Protein AF-A0A946B0C3-F1 (afdb_monomer_lite)

Structure (mmCIF, N/CA/C/O backbone):
data_AF-A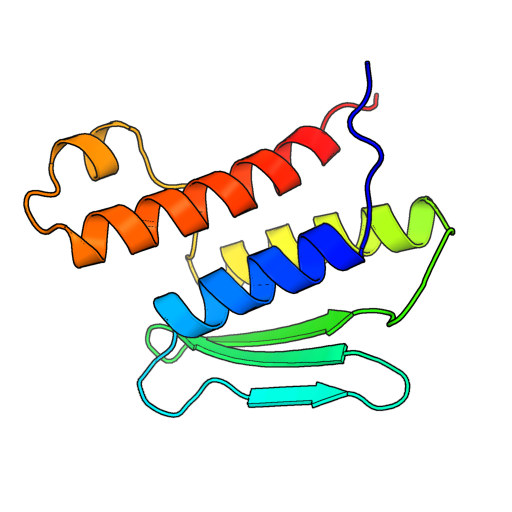0A946B0C3-F1
#
_entry.id   AF-A0A946B0C3-F1
#
loop_
_atom_site.group_PDB
_atom_site.id
_atom_site.type_symbol
_atom_site.label_atom_id
_atom_site.label_alt_id
_atom_site.label_comp_id
_atom_site.label_asym_id
_atom_site.label_entity_id
_atom_site.label_seq_id
_atom_site.pdbx_PDB_ins_code
_atom_site.Cartn_x
_atom_site.Cartn_y
_atom_site.Cartn_z
_atom_site.occupancy
_atom_site.B_iso_or_equiv
_atom_site.auth_seq_id
_atom_site.auth_comp_id
_atom_site.auth_asym_id
_atom_site.auth_atom_id
_atom_site.pdbx_PDB_model_num
ATOM 1 N N . MET A 1 1 ? 25.242 3.127 -1.671 1.00 33.78 1 MET A N 1
ATOM 2 C CA . MET A 1 1 ? 24.832 1.836 -2.262 1.00 33.78 1 MET A CA 1
ATOM 3 C C . MET A 1 1 ? 23.334 1.950 -2.440 1.00 33.78 1 MET A C 1
ATOM 5 O O . MET A 1 1 ? 22.644 1.979 -1.433 1.00 33.78 1 MET A O 1
ATOM 9 N N . GLY A 1 2 ? 22.867 2.225 -3.661 1.00 47.03 2 GLY A N 1
ATOM 10 C CA . GLY A 1 2 ? 21.442 2.463 -3.908 1.00 47.03 2 GLY A CA 1
ATOM 11 C C . GLY A 1 2 ? 20.655 1.201 -3.583 1.00 47.03 2 GLY A C 1
ATOM 12 O O . GLY A 1 2 ? 21.041 0.117 -4.024 1.00 47.03 2 GLY A O 1
ATOM 13 N N . ILE A 1 3 ? 19.613 1.328 -2.766 1.00 54.69 3 ILE A N 1
ATOM 14 C CA . ILE A 1 3 ? 18.665 0.241 -2.532 1.00 54.69 3 ILE A CA 1
ATOM 15 C C . ILE A 1 3 ? 18.067 -0.084 -3.901 1.00 54.69 3 ILE A C 1
ATOM 17 O O . ILE A 1 3 ? 17.507 0.786 -4.568 1.00 54.69 3 ILE A O 1
ATOM 21 N N . LYS A 1 4 ? 18.284 -1.309 -4.381 1.00 65.69 4 LYS A N 1
ATOM 22 C CA . LYS A 1 4 ? 17.722 -1.742 -5.657 1.00 65.69 4 LYS A CA 1
ATOM 23 C C . LYS A 1 4 ? 16.202 -1.764 -5.492 1.00 65.69 4 LYS A C 1
ATOM 25 O O . LYS A 1 4 ? 15.696 -2.532 -4.681 1.00 65.69 4 LYS A O 1
ATOM 30 N N . LYS A 1 5 ? 15.502 -0.896 -6.228 1.00 73.31 5 LYS A N 1
ATOM 31 C CA . LYS A 1 5 ? 14.039 -0.792 -6.185 1.00 73.31 5 LYS A CA 1
ATOM 32 C C . LYS A 1 5 ? 13.446 -2.099 -6.703 1.00 73.31 5 LYS A C 1
ATOM 34 O O . LYS A 1 5 ? 13.751 -2.522 -7.819 1.00 73.31 5 LYS A O 1
ATOM 39 N N . GLU A 1 6 ? 12.600 -2.735 -5.903 1.00 85.38 6 GLU A N 1
ATOM 40 C CA . GLU A 1 6 ? 11.987 -4.016 -6.245 1.00 85.38 6 GLU A CA 1
ATOM 41 C C . GLU A 1 6 ? 10.481 -3.939 -6.009 1.00 85.38 6 GLU A C 1
ATOM 43 O O . GLU A 1 6 ? 10.015 -3.665 -4.903 1.00 85.38 6 GLU A O 1
ATOM 48 N N . VAL A 1 7 ? 9.698 -4.201 -7.062 1.00 89.19 7 VAL A N 1
ATOM 49 C CA . VAL A 1 7 ? 8.231 -4.149 -6.965 1.00 89.19 7 VAL A CA 1
ATOM 50 C C . VAL A 1 7 ? 7.699 -5.127 -5.913 1.00 89.19 7 VAL A C 1
ATOM 52 O O . VAL A 1 7 ? 6.718 -4.822 -5.240 1.00 89.19 7 VAL A O 1
ATOM 55 N N . ASP A 1 8 ? 8.375 -6.261 -5.713 1.00 91.50 8 ASP A N 1
ATOM 56 C CA . ASP A 1 8 ? 8.003 -7.270 -4.719 1.00 91.50 8 ASP A CA 1
ATOM 57 C C . ASP A 1 8 ? 8.102 -6.733 -3.287 1.00 91.50 8 ASP A C 1
ATOM 59 O O . ASP A 1 8 ? 7.212 -6.989 -2.468 1.00 91.50 8 ASP A O 1
ATOM 63 N N . THR A 1 9 ? 9.132 -5.934 -2.988 1.00 91.81 9 THR A N 1
ATOM 64 C CA . THR A 1 9 ? 9.268 -5.233 -1.704 1.00 91.81 9 THR A CA 1
ATOM 65 C C . THR A 1 9 ? 8.083 -4.298 -1.489 1.00 91.81 9 THR A C 1
ATOM 67 O O . THR A 1 9 ? 7.402 -4.393 -0.463 1.00 91.81 9 THR A O 1
ATOM 70 N N . LEU A 1 10 ? 7.749 -3.480 -2.492 1.00 93.31 10 LEU A N 1
ATOM 71 C CA . LEU A 1 10 ? 6.618 -2.556 -2.417 1.00 93.31 10 LEU A CA 1
ATOM 72 C C . LEU A 1 10 ? 5.272 -3.285 -2.243 1.00 93.31 10 LEU A C 1
ATOM 74 O O . LEU A 1 10 ? 4.455 -2.887 -1.411 1.00 93.31 10 LEU A O 1
ATOM 78 N N . ILE A 1 11 ? 5.044 -4.379 -2.977 1.00 95.00 11 ILE A N 1
ATOM 79 C CA . ILE A 1 11 ? 3.843 -5.222 -2.855 1.00 95.00 11 ILE A CA 1
ATOM 80 C C . ILE A 1 11 ? 3.710 -5.766 -1.429 1.00 95.00 11 ILE A C 1
ATOM 82 O O . ILE A 1 11 ? 2.612 -5.774 -0.859 1.00 95.00 11 ILE A O 1
ATOM 86 N N . ASN A 1 12 ? 4.816 -6.238 -0.850 1.00 95.12 12 ASN A N 1
ATOM 87 C CA . ASN A 1 12 ? 4.838 -6.819 0.486 1.00 95.12 12 ASN A CA 1
ATOM 88 C C . ASN A 1 12 ? 4.555 -5.772 1.566 1.00 95.12 12 ASN A C 1
ATOM 90 O O . ASN A 1 12 ? 3.722 -6.028 2.438 1.00 95.12 12 ASN A O 1
ATOM 94 N N . LEU A 1 13 ? 5.183 -4.597 1.491 1.00 95.44 13 LEU A N 1
ATOM 95 C CA . LEU A 1 13 ? 4.928 -3.492 2.420 1.00 95.44 13 LEU A CA 1
ATOM 96 C C . LEU A 1 13 ? 3.482 -3.005 2.322 1.00 95.44 13 LEU A C 1
ATOM 98 O O . LEU A 1 13 ? 2.784 -2.934 3.334 1.00 95.44 13 LEU A O 1
ATOM 102 N N . SER A 1 14 ? 2.987 -2.800 1.100 1.00 95.56 14 SER A N 1
ATOM 103 C CA . SER A 1 14 ? 1.587 -2.453 0.842 1.00 95.56 14 SER A CA 1
ATOM 104 C C . SER A 1 14 ? 0.615 -3.470 1.445 1.00 95.56 14 SER A C 1
ATOM 106 O O . SER A 1 14 ? -0.385 -3.103 2.060 1.00 95.56 14 SER A O 1
ATOM 108 N N . ARG A 1 15 ? 0.929 -4.768 1.340 1.00 96.69 15 ARG A N 1
ATOM 109 C CA . ARG A 1 15 ? 0.117 -5.838 1.932 1.00 96.69 15 ARG A CA 1
ATOM 110 C C . ARG A 1 15 ? 0.082 -5.750 3.456 1.00 96.69 15 ARG A C 1
ATOM 112 O O . ARG A 1 15 ? -0.985 -5.936 4.040 1.00 96.69 15 ARG A O 1
ATOM 119 N N . LYS A 1 16 ? 1.232 -5.519 4.102 1.00 96.12 16 LYS A N 1
ATOM 120 C CA . LYS A 1 16 ? 1.323 -5.385 5.565 1.00 96.12 16 LYS A CA 1
ATOM 121 C C . LYS A 1 16 ? 0.504 -4.181 6.038 1.00 96.12 16 LYS A C 1
ATOM 123 O O . LYS A 1 16 ? -0.366 -4.347 6.889 1.00 96.12 16 LYS A O 1
ATOM 128 N N . VAL A 1 17 ? 0.717 -3.015 5.425 1.00 95.88 17 VAL A N 1
ATOM 129 C CA . VAL A 1 17 ? -0.004 -1.775 5.751 1.00 95.88 17 VAL A CA 1
ATOM 130 C C . VAL A 1 17 ? -1.502 -1.925 5.502 1.00 95.88 17 VAL A C 1
ATOM 132 O O . VAL A 1 17 ? -2.300 -1.624 6.383 1.00 95.88 17 VAL A O 1
ATOM 135 N N . GLY A 1 18 ? -1.907 -2.469 4.354 1.00 95.50 18 GLY A N 1
ATOM 136 C CA . GLY A 1 18 ? -3.319 -2.680 4.050 1.00 95.50 18 GLY A CA 1
ATOM 137 C C . GLY A 1 18 ? -4.014 -3.569 5.080 1.00 95.50 18 GLY A C 1
ATOM 138 O O . GLY A 1 18 ? -5.099 -3.232 5.532 1.00 95.50 18 GLY A O 1
ATOM 139 N N . LYS A 1 19 ? -3.387 -4.666 5.521 1.00 95.38 19 LYS A N 1
ATOM 140 C CA . LYS A 1 19 ? -3.956 -5.535 6.568 1.00 95.38 19 LYS A CA 1
ATOM 141 C C . LYS A 1 19 ? -4.021 -4.864 7.940 1.00 95.38 19 LYS A C 1
ATOM 143 O O . LYS A 1 19 ? -4.950 -5.142 8.691 1.00 95.38 19 LYS A O 1
ATOM 148 N N . ALA A 1 20 ? -3.039 -4.026 8.258 1.00 93.88 20 ALA A N 1
ATOM 149 C CA . ALA A 1 20 ? -2.928 -3.345 9.541 1.00 93.88 20 ALA A CA 1
ATOM 150 C C . ALA A 1 20 ? -3.929 -2.182 9.674 1.00 93.88 20 ALA A C 1
ATOM 152 O O . ALA A 1 20 ? -4.587 -2.045 10.697 1.00 93.88 20 ALA A O 1
ATOM 153 N N . PHE A 1 21 ? -4.097 -1.378 8.621 1.00 93.50 21 PHE A N 1
ATOM 154 C CA . PHE A 1 21 ? -4.898 -0.151 8.670 1.00 93.50 21 PHE A CA 1
ATOM 155 C C . PHE A 1 21 ? -6.311 -0.298 8.102 1.00 93.50 21 PHE A C 1
ATOM 157 O O . PHE A 1 21 ? -7.119 0.620 8.256 1.00 93.50 21 PHE A O 1
ATOM 164 N N . CYS A 1 22 ? -6.643 -1.399 7.419 1.00 93.75 22 CYS A N 1
ATOM 165 C CA . CYS A 1 22 ? -7.965 -1.514 6.814 1.00 93.75 22 CYS A CA 1
ATOM 166 C C . CYS A 1 22 ? -9.095 -1.565 7.847 1.00 93.75 22 CYS A C 1
ATOM 168 O O . CYS A 1 22 ? -8.977 -2.130 8.935 1.00 93.75 22 CYS A O 1
ATOM 170 N N . ASN A 1 23 ? -10.255 -1.057 7.441 1.00 92.94 23 ASN A N 1
ATOM 171 C CA . ASN A 1 23 ? -11.518 -1.377 8.077 1.00 92.94 23 ASN A CA 1
ATOM 172 C C . ASN A 1 23 ? -11.683 -2.905 8.099 1.00 92.94 23 ASN A C 1
ATOM 174 O O . ASN A 1 23 ? -11.339 -3.595 7.131 1.00 92.94 23 ASN A O 1
ATOM 178 N N . LYS A 1 24 ? -12.257 -3.414 9.190 1.00 92.44 24 LYS A N 1
ATOM 179 C CA . LYS A 1 24 ? -12.470 -4.847 9.402 1.00 92.44 24 LYS A CA 1
ATOM 180 C C . LYS A 1 24 ? -13.110 -5.506 8.172 1.00 92.44 24 LYS A C 1
ATOM 182 O O . LYS A 1 24 ? -14.094 -4.995 7.642 1.00 92.44 24 LYS A O 1
ATOM 187 N N . ASP A 1 25 ? -12.536 -6.630 7.747 1.00 92.12 25 ASP A N 1
ATOM 188 C CA . ASP A 1 25 ? -13.012 -7.465 6.636 1.00 92.12 25 ASP A CA 1
ATOM 189 C C . ASP A 1 25 ? -13.055 -6.758 5.262 1.00 92.12 25 ASP A C 1
ATOM 191 O O . ASP A 1 25 ? -13.768 -7.197 4.364 1.00 92.12 25 ASP A O 1
ATOM 195 N N . THR A 1 26 ? -12.295 -5.669 5.068 1.00 95.75 26 THR A N 1
ATOM 196 C CA . THR A 1 26 ? -12.262 -4.948 3.776 1.00 95.75 26 THR A CA 1
ATOM 197 C C . THR A 1 26 ? -11.021 -5.200 2.929 1.00 95.75 26 THR A C 1
ATOM 199 O O . THR A 1 26 ? -11.019 -4.811 1.761 1.00 95.75 26 THR A O 1
ATOM 202 N N . PHE A 1 27 ? -9.972 -5.820 3.481 1.00 97.12 27 PHE A N 1
ATOM 203 C CA . PHE A 1 27 ? -8.769 -6.140 2.716 1.00 97.12 27 PHE A CA 1
ATOM 204 C C . PHE A 1 27 ? -9.007 -7.307 1.760 1.00 97.12 27 PHE A C 1
ATOM 206 O O . PHE A 1 27 ? -9.287 -8.431 2.172 1.00 97.12 27 PHE A O 1
ATOM 213 N N . GLU A 1 28 ? -8.820 -7.035 0.475 1.00 97.12 28 GLU A N 1
ATOM 214 C CA . GLU A 1 28 ? -8.919 -7.980 -0.625 1.00 97.12 28 GLU A CA 1
ATOM 215 C C . GLU A 1 28 ? -7.615 -7.938 -1.432 1.00 97.12 28 GLU A C 1
ATOM 217 O O . GLU A 1 28 ? -7.135 -6.870 -1.821 1.00 97.12 28 GLU A O 1
ATOM 222 N N . GLU A 1 29 ? -7.059 -9.113 -1.728 1.00 97.31 29 GLU A N 1
ATOM 223 C CA . GLU A 1 29 ? -5.958 -9.260 -2.677 1.00 97.31 29 GLU A CA 1
ATOM 224 C C . GLU A 1 29 ? -6.325 -10.313 -3.719 1.00 97.31 29 GLU A C 1
ATOM 226 O O . GLU A 1 29 ? -6.714 -11.432 -3.384 1.00 97.31 29 GLU A O 1
ATOM 231 N N . THR A 1 30 ? -6.181 -9.962 -4.994 1.00 95.75 30 THR A N 1
ATOM 232 C CA . THR A 1 30 ? -6.322 -10.916 -6.097 1.00 95.75 30 THR A CA 1
ATOM 233 C C . THR A 1 30 ? -5.031 -10.978 -6.894 1.00 95.75 30 THR A C 1
ATOM 235 O O . THR A 1 30 ? -4.323 -9.985 -7.049 1.00 95.75 30 THR A O 1
ATOM 238 N N . SER A 1 31 ? -4.709 -12.167 -7.396 1.00 93.06 31 SER A N 1
ATOM 239 C CA . SER A 1 31 ? -3.441 -12.440 -8.066 1.00 93.06 31 SER A CA 1
ATOM 240 C C . SER A 1 31 ? -3.712 -13.162 -9.380 1.00 93.06 31 SER A C 1
ATOM 242 O O . SER A 1 31 ? -3.854 -14.381 -9.417 1.00 93.06 31 SER A O 1
ATOM 244 N N . SER A 1 32 ? -3.793 -12.408 -10.477 1.00 87.75 32 SER A N 1
ATOM 245 C CA . SER A 1 32 ? -4.049 -12.945 -11.823 1.00 87.75 32 SER A CA 1
ATOM 246 C C . SER A 1 32 ? -2.899 -12.598 -12.772 1.00 87.75 32 SER A C 1
ATOM 248 O O . SER A 1 32 ? -1.825 -13.180 -12.644 1.00 87.75 32 SER A O 1
ATOM 250 N N . LYS A 1 33 ? -3.080 -11.643 -13.688 1.00 87.56 33 LYS A N 1
ATOM 251 C CA . LYS A 1 33 ? -1.978 -11.034 -14.452 1.00 87.56 33 LYS A CA 1
ATOM 252 C C . LYS A 1 33 ? -1.200 -10.029 -13.596 1.00 87.56 33 LYS A C 1
ATOM 254 O O . LYS A 1 33 ? 0.022 -10.007 -13.639 1.00 87.56 33 LYS A O 1
ATOM 259 N N . ASN A 1 34 ? -1.924 -9.290 -12.760 1.00 92.56 34 ASN A N 1
ATOM 260 C CA . ASN A 1 34 ? -1.405 -8.335 -11.784 1.00 92.56 34 ASN A CA 1
ATOM 261 C C . ASN A 1 34 ? -1.737 -8.807 -10.362 1.00 92.56 34 ASN A C 1
ATOM 263 O O . ASN A 1 34 ? -2.564 -9.712 -10.181 1.00 92.56 34 ASN A O 1
ATOM 267 N N . ILE A 1 35 ? -1.100 -8.191 -9.370 1.00 95.50 35 ILE A N 1
ATOM 268 C CA . ILE A 1 35 ? -1.517 -8.265 -7.969 1.00 95.50 35 ILE A CA 1
ATOM 269 C C . ILE A 1 35 ? -2.366 -7.029 -7.701 1.00 95.50 35 ILE A C 1
ATOM 271 O O . ILE A 1 35 ? -1.855 -5.918 -7.725 1.00 95.50 35 ILE A O 1
ATOM 275 N N . ALA A 1 36 ? -3.662 -7.211 -7.487 1.00 96.44 36 ALA A N 1
ATOM 276 C CA . ALA A 1 36 ? -4.569 -6.122 -7.151 1.00 96.44 36 ALA A CA 1
ATOM 277 C C . ALA A 1 36 ? -4.845 -6.155 -5.652 1.00 96.44 36 ALA A C 1
ATOM 279 O O . ALA A 1 36 ? -5.374 -7.152 -5.156 1.00 96.44 36 ALA A O 1
ATOM 280 N N . GLN A 1 37 ? -4.505 -5.077 -4.952 1.00 97.56 37 GLN A N 1
ATOM 281 C CA . GLN A 1 37 ? -4.807 -4.885 -3.538 1.00 97.56 37 GLN A CA 1
ATOM 282 C C . GLN A 1 37 ? -5.863 -3.798 -3.386 1.00 97.56 37 GLN A C 1
ATOM 284 O O . GLN A 1 37 ? -5.757 -2.715 -3.969 1.00 97.56 37 GLN A O 1
ATOM 289 N N . LYS A 1 38 ? -6.888 -4.083 -2.587 1.00 97.31 38 LYS A N 1
ATOM 290 C CA . LYS A 1 38 ? -8.004 -3.177 -2.335 1.00 97.31 38 LYS A CA 1
ATOM 291 C C . LYS A 1 38 ? -8.414 -3.267 -0.876 1.00 97.31 38 LYS A C 1
ATOM 293 O O . LYS A 1 38 ? -8.501 -4.355 -0.324 1.00 97.31 38 LYS A O 1
ATOM 298 N N . TRP A 1 39 ? -8.660 -2.124 -0.257 1.00 97.12 39 TRP A N 1
ATOM 299 C CA . TRP A 1 39 ? -9.117 -2.047 1.128 1.00 97.12 39 TRP A CA 1
ATOM 300 C C . TRP A 1 39 ? -9.758 -0.690 1.402 1.00 97.12 39 TRP A C 1
ATOM 302 O O . TRP A 1 39 ? -9.671 0.224 0.581 1.00 97.12 39 TRP A O 1
ATOM 312 N N . LYS A 1 40 ? -10.450 -0.558 2.537 1.00 95.25 40 LYS A N 1
ATOM 313 C CA . LYS A 1 40 ? -10.985 0.728 2.993 1.00 95.25 40 LYS A CA 1
ATOM 314 C C . LYS A 1 40 ? -10.263 1.198 4.241 1.00 95.25 40 LYS A C 1
ATOM 316 O O . LYS A 1 40 ? -9.961 0.381 5.097 1.00 95.25 40 LYS A O 1
ATOM 321 N N . TYR A 1 41 ? -10.064 2.499 4.373 1.00 93.50 41 TYR A N 1
ATOM 322 C CA . TYR A 1 41 ? -9.551 3.139 5.580 1.00 93.50 41 TYR A CA 1
ATOM 323 C C . TYR A 1 41 ? -10.368 4.382 5.867 1.00 93.50 41 TYR A C 1
ATOM 325 O O . TYR A 1 41 ? -10.447 5.266 5.016 1.00 93.50 41 TYR A O 1
ATOM 333 N N . LYS A 1 42 ? -11.013 4.434 7.040 1.00 91.00 42 LYS A N 1
ATOM 334 C CA . LYS A 1 42 ? -11.916 5.543 7.408 1.00 91.00 42 LYS A CA 1
ATOM 335 C C . LYS A 1 42 ? -12.924 5.854 6.285 1.00 91.00 42 LYS A C 1
ATOM 337 O O . LYS A 1 42 ? -13.137 7.005 5.923 1.00 91.00 42 LYS A O 1
ATOM 342 N N . ASP A 1 43 ? -13.468 4.792 5.688 1.00 87.00 43 ASP A N 1
ATOM 343 C CA . ASP A 1 43 ? -14.414 4.790 4.560 1.00 87.00 43 ASP A CA 1
ATOM 344 C C . ASP A 1 43 ? -13.876 5.271 3.199 1.00 87.00 43 ASP A C 1
ATOM 346 O O . ASP A 1 43 ? -14.547 5.088 2.179 1.00 87.00 43 ASP A O 1
ATOM 350 N N . ALA A 1 44 ? -12.635 5.760 3.133 1.00 94.12 44 ALA A N 1
ATOM 351 C CA . ALA A 1 44 ? -11.932 5.991 1.877 1.00 94.12 44 ALA A CA 1
ATOM 352 C C . ALA A 1 44 ? -11.472 4.658 1.270 1.00 94.12 44 ALA A C 1
ATOM 354 O O . ALA A 1 44 ? -11.031 3.755 1.981 1.00 94.12 44 ALA A O 1
ATOM 355 N N . THR A 1 45 ? -11.588 4.509 -0.051 1.00 95.69 45 THR A N 1
ATOM 356 C CA . THR A 1 45 ? -11.192 3.276 -0.746 1.00 95.69 45 THR A CA 1
ATOM 357 C C . THR A 1 45 ? -9.779 3.408 -1.291 1.00 95.69 45 THR A C 1
ATOM 359 O O . THR A 1 45 ? -9.520 4.253 -2.141 1.00 95.69 45 THR A O 1
ATOM 362 N N . PHE A 1 46 ? -8.897 2.513 -0.860 1.00 96.62 46 PHE A N 1
ATOM 363 C CA . PHE A 1 46 ? -7.610 2.278 -1.489 1.00 96.62 46 PHE A CA 1
ATOM 364 C C . PHE A 1 46 ? -7.746 1.183 -2.545 1.00 96.62 46 PHE A C 1
ATOM 366 O O . PHE A 1 46 ? -8.357 0.135 -2.307 1.00 96.62 46 PHE A O 1
ATOM 373 N N . ARG A 1 47 ? -7.136 1.402 -3.708 1.00 96.44 47 ARG A N 1
ATOM 374 C CA . ARG A 1 47 ? -6.94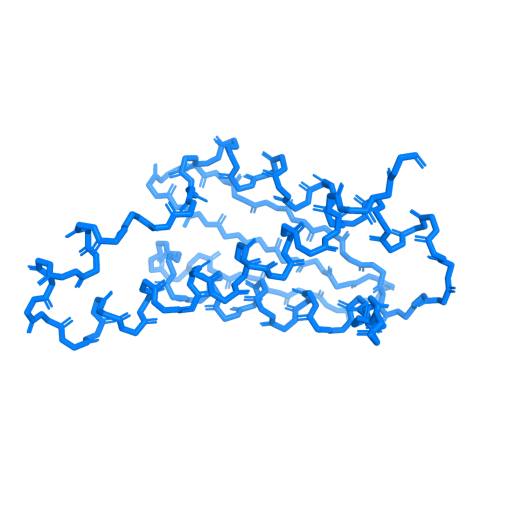8 0.368 -4.723 1.00 96.44 47 ARG A CA 1
ATOM 375 C C . ARG A 1 47 ? -5.649 0.609 -5.472 1.00 96.44 47 ARG A C 1
ATOM 377 O O . ARG A 1 47 ? -5.439 1.702 -5.994 1.00 96.44 47 ARG A O 1
ATOM 384 N N . MET A 1 48 ? -4.841 -0.436 -5.589 1.00 95.94 48 MET A N 1
ATOM 385 C CA . MET A 1 48 ? -3.626 -0.423 -6.387 1.00 95.94 48 MET A CA 1
ATOM 386 C C . MET A 1 48 ? -3.446 -1.756 -7.106 1.00 95.94 48 MET A C 1
ATOM 388 O O . MET A 1 48 ? -3.632 -2.821 -6.518 1.00 95.94 48 MET A O 1
ATOM 392 N N . ASP A 1 49 ? -3.080 -1.672 -8.381 1.00 95.56 49 ASP A N 1
ATOM 393 C CA . ASP A 1 49 ? -2.752 -2.819 -9.215 1.00 95.56 49 ASP A CA 1
ATOM 394 C C . ASP A 1 49 ? -1.236 -2.807 -9.463 1.00 95.56 49 ASP A C 1
ATOM 396 O O . ASP A 1 49 ? -0.706 -1.870 -10.058 1.00 95.56 49 ASP A O 1
ATOM 400 N N . PHE A 1 50 ? -0.537 -3.839 -8.998 1.00 93.44 50 PHE A N 1
ATOM 401 C CA . PHE A 1 50 ? 0.904 -4.016 -9.155 1.00 93.44 50 PHE A CA 1
ATOM 402 C C . PHE A 1 50 ? 1.210 -5.012 -10.277 1.00 93.44 50 PHE A C 1
ATOM 404 O O . PHE A 1 50 ? 0.540 -6.052 -10.373 1.00 93.44 50 PHE A O 1
ATOM 411 N N . PRO A 1 51 ? 2.246 -4.776 -11.096 1.00 91.75 51 PRO A N 1
ATOM 412 C CA . PRO A 1 51 ? 2.767 -5.822 -11.962 1.00 91.75 51 PRO A CA 1
ATOM 413 C C . PRO A 1 51 ? 3.351 -6.947 -11.095 1.00 91.75 51 PRO A C 1
ATOM 415 O O . PRO A 1 51 ? 4.072 -6.686 -10.138 1.00 91.75 51 PRO A O 1
ATOM 418 N N . LYS A 1 52 ? 3.040 -8.207 -11.427 1.00 85.44 52 LYS A N 1
ATOM 419 C CA . LYS A 1 52 ? 3.534 -9.380 -10.677 1.00 85.44 52 LYS A CA 1
ATOM 420 C C . LYS A 1 52 ? 5.050 -9.508 -10.684 1.00 85.44 52 LYS A C 1
ATOM 422 O O . LYS A 1 52 ? 5.628 -9.990 -9.726 1.00 85.44 52 LYS A O 1
ATOM 427 N N . THR A 1 53 ? 5.647 -9.158 -11.811 1.00 81.62 53 THR A N 1
ATOM 428 C CA . THR A 1 53 ? 7.083 -9.189 -12.045 1.00 81.62 53 THR A CA 1
ATOM 429 C C . THR A 1 53 ? 7.377 -8.085 -13.041 1.00 81.62 53 THR A C 1
ATOM 431 O O . THR A 1 53 ? 6.762 -8.046 -14.110 1.00 81.62 53 THR A O 1
ATOM 434 N N . THR A 1 54 ? 8.305 -7.197 -12.719 1.00 82.56 54 THR A N 1
ATOM 435 C CA . THR A 1 54 ? 8.849 -6.249 -13.687 1.00 82.56 54 THR A CA 1
ATOM 436 C C . THR A 1 54 ? 10.299 -5.956 -13.336 1.00 82.56 54 THR A C 1
ATOM 438 O O . THR A 1 54 ? 10.651 -5.871 -12.162 1.00 82.56 54 THR A O 1
ATOM 441 N N . SER A 1 55 ? 11.133 -5.831 -14.361 1.00 82.88 55 SER A N 1
ATOM 442 C CA . SER A 1 55 ? 12.504 -5.328 -14.256 1.00 82.88 55 SER A CA 1
ATOM 443 C C . SER A 1 55 ? 12.662 -3.966 -14.935 1.00 82.88 55 SER A C 1
ATOM 445 O O . SER A 1 55 ? 13.777 -3.472 -15.045 1.00 82.88 55 SER A O 1
ATOM 447 N N . ASP A 1 56 ? 11.568 -3.399 -15.451 1.00 88.50 56 ASP A N 1
ATOM 448 C CA . ASP A 1 56 ? 11.553 -2.068 -16.049 1.00 88.50 56 ASP A CA 1
ATOM 449 C C . ASP A 1 56 ? 11.559 -1.020 -14.933 1.00 88.50 56 ASP A C 1
ATOM 451 O O . ASP A 1 56 ? 10.586 -0.890 -14.185 1.00 88.50 56 ASP A O 1
ATOM 455 N N . GLU A 1 57 ? 12.668 -0.290 -14.825 1.00 86.62 57 GLU A N 1
ATOM 456 C CA . GLU A 1 57 ? 12.888 0.744 -13.814 1.00 86.62 57 GLU A CA 1
ATOM 457 C C . GLU A 1 57 ? 11.811 1.832 -13.864 1.00 86.62 57 GLU A C 1
ATOM 459 O O . GLU A 1 57 ? 11.285 2.202 -12.818 1.00 86.62 57 GLU A O 1
ATOM 464 N N . ILE A 1 58 ? 11.380 2.260 -15.057 1.00 87.81 58 ILE A N 1
ATOM 465 C CA . ILE A 1 58 ? 10.340 3.289 -15.208 1.00 87.81 58 ILE A CA 1
ATOM 466 C C . ILE A 1 58 ? 9.002 2.761 -14.684 1.00 87.81 58 ILE A C 1
ATOM 468 O O . ILE A 1 58 ? 8.260 3.462 -13.992 1.00 87.81 58 ILE A O 1
ATOM 472 N N . ALA A 1 59 ? 8.673 1.503 -14.989 1.00 88.88 59 ALA A N 1
ATOM 473 C CA . ALA A 1 59 ? 7.462 0.871 -14.473 1.00 88.88 59 ALA A CA 1
ATOM 474 C C . ALA A 1 59 ? 7.496 0.734 -12.941 1.00 88.88 59 ALA A C 1
ATOM 476 O O . ALA A 1 59 ? 6.469 0.936 -12.287 1.00 88.88 59 ALA A O 1
ATOM 477 N N . ILE A 1 60 ? 8.663 0.424 -12.367 1.00 90.00 60 ILE A N 1
ATOM 478 C CA . ILE A 1 60 ? 8.864 0.359 -10.915 1.00 90.00 60 ILE A CA 1
ATOM 479 C C . ILE A 1 60 ? 8.683 1.752 -10.301 1.00 90.00 60 ILE A C 1
ATOM 481 O O . ILE A 1 60 ? 7.874 1.912 -9.391 1.00 90.00 60 ILE A O 1
ATOM 485 N N . GLU A 1 61 ? 9.344 2.778 -10.830 1.00 89.56 61 GLU A N 1
ATOM 486 C CA . GLU A 1 61 ? 9.237 4.155 -10.334 1.00 89.56 61 GLU A CA 1
ATOM 487 C C . GLU A 1 61 ? 7.803 4.684 -10.382 1.00 89.56 61 GLU A C 1
ATOM 489 O O . GLU A 1 61 ? 7.324 5.271 -9.407 1.00 89.56 61 GLU A O 1
ATOM 494 N N . ASN A 1 62 ? 7.081 4.390 -11.465 1.00 90.81 62 ASN A N 1
ATOM 495 C CA . ASN A 1 62 ? 5.662 4.704 -11.589 1.00 90.81 62 ASN A CA 1
ATOM 496 C C . ASN A 1 62 ? 4.816 4.007 -10.512 1.00 90.81 62 ASN A C 1
ATOM 498 O O . ASN A 1 62 ? 3.891 4.623 -9.983 1.00 90.81 62 ASN A O 1
ATOM 502 N N . CYS A 1 63 ? 5.128 2.758 -10.139 1.00 92.75 63 CYS A N 1
ATOM 503 C CA . CYS A 1 63 ? 4.434 2.075 -9.041 1.00 92.75 63 CYS A CA 1
ATOM 504 C C . CYS A 1 63 ? 4.660 2.790 -7.703 1.00 92.75 63 CYS A C 1
ATOM 506 O O . CYS A 1 63 ? 3.707 3.019 -6.960 1.00 92.75 63 CYS A O 1
ATOM 508 N N . TYR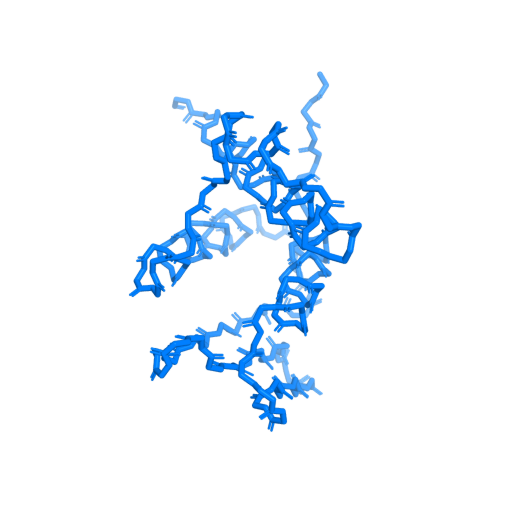 A 1 64 ? 5.896 3.191 -7.408 1.00 93.50 64 TYR A N 1
ATOM 509 C CA . TYR A 1 64 ? 6.213 3.924 -6.181 1.00 93.50 64 TYR A CA 1
ATOM 510 C C . TYR A 1 64 ? 5.525 5.301 -6.148 1.00 93.50 64 TYR A C 1
ATOM 512 O O . TYR A 1 64 ? 4.946 5.686 -5.130 1.00 93.50 64 TYR A O 1
ATOM 520 N N . ALA A 1 65 ? 5.534 6.039 -7.262 1.00 92.69 65 ALA A N 1
ATOM 521 C CA . ALA A 1 65 ? 4.847 7.326 -7.369 1.00 92.69 65 ALA A CA 1
ATOM 522 C C . ALA A 1 65 ? 3.325 7.180 -7.199 1.00 92.69 65 ALA A C 1
ATOM 524 O O . ALA A 1 65 ? 2.702 7.935 -6.446 1.00 92.69 65 ALA A O 1
ATOM 525 N N . LEU A 1 66 ? 2.731 6.170 -7.842 1.00 94.75 66 LEU A N 1
ATOM 526 C CA . LEU A 1 66 ? 1.308 5.864 -7.721 1.00 94.75 66 LEU A CA 1
ATOM 527 C C . LEU A 1 66 ? 0.932 5.494 -6.282 1.00 94.75 66 LEU A C 1
ATOM 529 O O . LEU A 1 66 ? -0.083 5.980 -5.785 1.00 94.75 66 LEU A O 1
ATOM 533 N N . MET A 1 67 ? 1.758 4.697 -5.597 1.00 95.31 67 MET A N 1
ATOM 534 C CA . MET A 1 67 ? 1.550 4.363 -4.188 1.00 95.31 67 MET A CA 1
ATOM 535 C C . MET A 1 67 ? 1.496 5.624 -3.320 1.00 95.31 67 MET A C 1
ATOM 537 O O . MET A 1 67 ? 0.523 5.821 -2.592 1.00 95.31 67 MET A O 1
ATOM 541 N N . ARG A 1 68 ? 2.493 6.516 -3.435 1.00 95.06 68 ARG A N 1
ATOM 542 C CA . ARG A 1 68 ? 2.522 7.785 -2.681 1.00 95.06 68 ARG A CA 1
ATOM 543 C C . ARG A 1 68 ? 1.245 8.591 -2.891 1.00 95.06 68 ARG A C 1
ATOM 545 O O . ARG A 1 68 ? 0.665 9.088 -1.928 1.00 95.06 68 ARG A O 1
ATOM 552 N N . MET A 1 69 ? 0.801 8.714 -4.142 1.00 94.88 69 MET A N 1
ATOM 553 C CA . MET A 1 69 ? -0.422 9.441 -4.476 1.00 94.88 69 MET A CA 1
ATOM 554 C C . MET A 1 69 ? -1.653 8.798 -3.823 1.00 94.88 69 MET A C 1
ATOM 556 O O . MET A 1 69 ? -2.440 9.492 -3.185 1.00 94.88 69 MET A O 1
ATOM 560 N N . LYS A 1 70 ? -1.790 7.472 -3.913 1.00 95.44 70 LYS A N 1
ATOM 561 C CA . LYS A 1 70 ? -2.931 6.723 -3.364 1.00 95.44 70 LYS A CA 1
ATOM 562 C C . LYS A 1 70 ? -2.997 6.768 -1.837 1.00 95.44 70 LYS A C 1
ATOM 564 O O . LYS A 1 70 ? -4.088 6.888 -1.289 1.00 95.44 70 LYS A O 1
ATOM 569 N N . LEU A 1 71 ? -1.856 6.713 -1.150 1.00 95.38 71 LEU A N 1
ATOM 570 C CA . LEU A 1 71 ? -1.793 6.866 0.308 1.00 95.38 71 LEU A CA 1
ATOM 571 C C . LEU A 1 71 ? -2.211 8.277 0.749 1.00 95.38 71 LEU A C 1
ATOM 573 O O . LEU A 1 71 ? -2.995 8.423 1.687 1.00 95.38 71 LEU A O 1
ATOM 577 N N . LYS A 1 72 ? -1.756 9.314 0.031 1.00 93.75 72 LYS A N 1
ATOM 578 C CA . LYS A 1 72 ? -2.169 10.707 0.274 1.00 93.75 72 LYS A CA 1
ATOM 579 C C . LYS A 1 72 ? -3.669 10.907 0.039 1.00 93.75 72 LYS A C 1
ATOM 581 O O . LYS A 1 72 ? -4.323 11.542 0.857 1.00 93.75 72 LYS A O 1
ATOM 586 N N . GLU A 1 73 ? -4.238 10.309 -1.012 1.00 94.56 73 GLU A N 1
ATOM 587 C CA . GLU A 1 73 ? -5.685 10.368 -1.300 1.00 94.56 73 GLU A CA 1
ATOM 588 C C . GLU A 1 73 ? -6.553 9.848 -0.138 1.00 94.56 73 GLU A C 1
ATOM 590 O O . GLU A 1 73 ? -7.663 10.339 0.067 1.00 94.56 73 GLU A O 1
ATOM 595 N N . ILE A 1 74 ? -6.058 8.876 0.639 1.00 94.81 74 ILE A N 1
ATOM 596 C CA . ILE A 1 74 ? -6.771 8.310 1.796 1.00 94.81 74 ILE A CA 1
ATOM 597 C C . ILE A 1 74 ? -6.321 8.902 3.146 1.00 94.81 74 ILE A C 1
ATOM 599 O O . ILE A 1 74 ? -6.733 8.405 4.194 1.00 94.81 74 ILE A O 1
ATOM 603 N N . ASN A 1 75 ? -5.504 9.962 3.143 1.00 93.31 75 ASN A N 1
ATOM 604 C CA . ASN A 1 75 ? -4.914 10.585 4.336 1.00 93.31 75 ASN A CA 1
ATOM 605 C C . ASN A 1 75 ? -4.112 9.603 5.213 1.00 93.31 75 ASN A C 1
ATOM 607 O O . ASN A 1 75 ? -4.192 9.644 6.447 1.00 93.31 75 ASN A O 1
ATOM 611 N N . LEU A 1 76 ? -3.374 8.683 4.587 1.00 93.25 76 LEU A N 1
ATOM 612 C CA . LEU A 1 76 ? -2.472 7.760 5.274 1.00 93.25 76 LEU A CA 1
ATOM 613 C C . LEU A 1 76 ? -1.015 8.178 5.039 1.00 93.25 76 LEU A C 1
ATOM 615 O O . LEU A 1 76 ? -0.296 7.584 4.242 1.00 93.25 76 LEU A O 1
ATOM 619 N N . GLU A 1 77 ? -0.613 9.250 5.712 1.00 92.62 77 GLU A N 1
ATOM 620 C CA . GLU A 1 77 ? 0.705 9.884 5.586 1.00 92.62 77 GLU A CA 1
ATOM 621 C C . GLU A 1 77 ? 1.761 9.251 6.501 1.00 92.62 77 GLU A C 1
ATOM 623 O O . GLU A 1 77 ? 1.432 8.459 7.387 1.00 92.62 77 GLU A O 1
ATOM 628 N N . ALA A 1 78 ? 3.030 9.611 6.286 1.00 91.38 78 ALA A N 1
ATOM 629 C CA . ALA A 1 78 ? 4.136 9.166 7.125 1.00 91.38 78 ALA A CA 1
ATOM 630 C C . ALA A 1 78 ? 3.886 9.545 8.597 1.00 91.38 78 ALA A C 1
ATOM 632 O O . ALA A 1 78 ? 3.454 10.670 8.884 1.00 91.38 78 ALA A O 1
ATOM 633 N N . PRO A 1 79 ? 4.126 8.629 9.548 1.00 89.88 79 PRO A N 1
ATOM 634 C CA . PRO A 1 79 ? 3.923 8.921 10.954 1.00 89.88 79 PRO A CA 1
ATOM 635 C C . PRO A 1 79 ? 4.948 9.954 11.431 1.00 89.88 79 PRO A C 1
ATOM 637 O O . PRO A 1 79 ? 6.131 9.885 11.121 1.00 89.88 79 PRO A O 1
ATOM 640 N N . SER A 1 80 ? 4.507 10.925 12.232 1.00 85.38 80 SER A N 1
ATOM 641 C CA . SER A 1 80 ? 5.449 11.861 12.851 1.00 85.38 80 SER A CA 1
ATOM 642 C C . SER A 1 80 ? 6.193 11.196 14.013 1.00 85.38 80 SER A C 1
ATOM 644 O O . SER A 1 80 ? 5.618 10.391 14.752 1.00 85.38 80 SER A O 1
ATOM 646 N N . GLU A 1 81 ? 7.437 11.612 14.264 1.00 80.12 81 GLU A N 1
ATOM 647 C CA . GLU A 1 81 ? 8.207 11.167 15.435 1.00 80.12 81 GLU A CA 1
ATOM 648 C C . GLU A 1 81 ? 7.443 11.403 16.753 1.00 80.12 81 GLU A C 1
ATOM 650 O O . GLU A 1 81 ? 7.446 10.573 17.664 1.00 80.12 81 GLU A O 1
ATOM 655 N N . SER A 1 82 ? 6.702 12.512 16.834 1.00 78.19 82 SER A N 1
ATOM 656 C CA . SER A 1 82 ? 5.833 12.809 17.978 1.00 78.19 82 SER A CA 1
ATOM 657 C C . SER A 1 82 ? 4.700 11.788 18.123 1.00 78.19 82 SER A C 1
ATOM 659 O O . SER A 1 82 ? 4.410 11.345 19.233 1.00 78.19 82 SER A O 1
ATOM 661 N N . SER A 1 83 ? 4.074 11.381 17.015 1.00 78.06 83 SER A N 1
ATOM 662 C CA . SER A 1 83 ? 3.018 10.364 17.012 1.00 78.06 83 SER A CA 1
ATOM 663 C C . SER A 1 83 ? 3.538 9.012 17.488 1.00 78.06 83 SER A C 1
ATOM 665 O O . SER A 1 83 ? 2.846 8.346 18.249 1.00 78.06 83 SER A O 1
ATOM 667 N N . MET A 1 84 ? 4.758 8.632 17.103 1.00 80.56 84 MET A N 1
ATOM 668 C CA . MET A 1 84 ? 5.373 7.377 17.541 1.00 80.56 84 MET A CA 1
ATOM 669 C C . MET A 1 84 ? 5.708 7.382 19.040 1.00 80.56 84 MET A C 1
ATOM 671 O O . MET A 1 84 ? 5.404 6.421 19.743 1.00 80.56 84 MET A O 1
ATOM 675 N N . ARG A 1 85 ? 6.258 8.488 19.564 1.00 80.12 85 ARG A N 1
ATOM 676 C CA . ARG A 1 85 ? 6.634 8.620 20.988 1.00 80.12 85 ARG A CA 1
ATOM 677 C C . ARG A 1 85 ? 5.444 8.606 21.953 1.00 80.12 85 ARG A C 1
ATOM 679 O O . ARG A 1 85 ? 5.60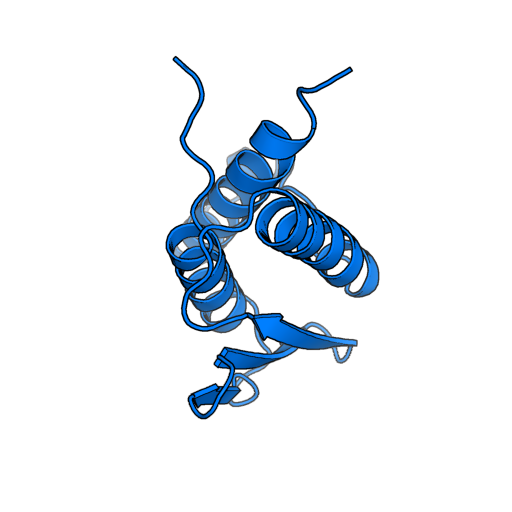2 8.226 23.109 1.00 80.12 85 ARG A O 1
ATOM 686 N N . LEU A 1 86 ? 4.269 9.053 21.507 1.00 79.25 86 LEU A N 1
ATOM 687 C CA . LEU A 1 86 ? 3.071 9.181 22.347 1.00 79.25 86 LEU A CA 1
ATOM 688 C C . LEU A 1 86 ? 2.228 7.898 22.424 1.00 79.25 86 LEU A C 1
ATOM 690 O O . LEU A 1 86 ? 1.262 7.842 23.189 1.00 79.25 86 LEU A O 1
ATOM 694 N N . VAL A 1 87 ? 2.555 6.868 21.641 1.00 83.12 87 VAL A N 1
ATOM 695 C CA . VAL A 1 87 ? 1.789 5.621 21.613 1.00 83.12 87 VAL A CA 1
ATOM 696 C C . VAL A 1 87 ? 2.288 4.667 22.695 1.00 83.12 87 VAL A C 1
ATOM 698 O O . VAL A 1 87 ? 3.372 4.107 22.611 1.00 83.12 87 VAL A O 1
ATOM 701 N N . SER A 1 88 ? 1.453 4.445 23.711 1.00 80.94 88 SER A N 1
ATOM 702 C CA . SER A 1 88 ? 1.684 3.449 24.768 1.00 80.94 88 SER A CA 1
ATOM 703 C C . SER A 1 88 ? 1.109 2.064 24.444 1.00 80.94 88 SER A C 1
ATOM 705 O O . SER A 1 88 ? 1.368 1.103 25.164 1.00 80.94 88 SER A O 1
ATOM 707 N N . ASN A 1 89 ? 0.316 1.947 23.372 1.00 88.88 89 ASN A N 1
ATOM 708 C CA . ASN A 1 89 ? -0.271 0.687 22.923 1.00 88.88 89 ASN A CA 1
ATOM 709 C C . ASN A 1 89 ? 0.645 0.008 21.898 1.00 88.88 89 ASN A C 1
ATOM 711 O O . ASN A 1 89 ? 0.827 0.527 20.799 1.00 88.88 89 ASN A O 1
ATOM 715 N N . TYR A 1 90 ? 1.143 -1.178 22.243 1.00 84.44 90 TYR A N 1
ATOM 716 C CA . TYR A 1 90 ? 2.046 -1.961 21.404 1.00 84.44 90 TYR A CA 1
ATOM 717 C C . TYR A 1 90 ? 1.490 -2.240 19.999 1.00 84.44 90 TYR A C 1
ATOM 719 O O . TYR A 1 90 ? 2.184 -1.998 19.021 1.00 84.44 90 TYR A O 1
ATOM 727 N N . ALA A 1 91 ? 0.218 -2.635 19.874 1.00 85.12 91 ALA A N 1
ATOM 728 C CA . ALA A 1 91 ? -0.383 -2.931 18.567 1.00 85.12 91 ALA A CA 1
ATOM 729 C C . ALA A 1 91 ? -0.411 -1.692 17.656 1.00 85.12 91 ALA A C 1
ATOM 731 O O . ALA A 1 91 ? -0.071 -1.753 16.480 1.00 85.12 91 ALA A O 1
ATOM 732 N N . LYS A 1 92 ? -0.738 -0.530 18.229 1.00 87.44 92 LYS A N 1
ATOM 733 C CA . LYS A 1 92 ? -0.735 0.738 17.493 1.00 87.44 92 LYS A CA 1
ATOM 734 C C . LYS A 1 92 ? 0.684 1.202 17.150 1.00 87.44 92 LYS A C 1
ATOM 736 O O . LYS A 1 92 ? 0.876 1.904 16.165 1.00 87.44 92 LYS A O 1
ATOM 741 N N . MET A 1 93 ? 1.676 0.839 17.960 1.00 88.75 93 MET A N 1
ATOM 742 C CA . MET A 1 93 ? 3.080 1.115 17.665 1.00 88.75 93 MET A CA 1
ATOM 743 C C . MET A 1 93 ? 3.561 0.274 16.478 1.00 88.75 93 MET A C 1
ATOM 745 O O . MET A 1 93 ? 4.177 0.827 15.575 1.00 88.75 93 MET A O 1
ATOM 749 N N . GLU A 1 94 ? 3.224 -1.018 16.435 1.00 89.06 94 GLU A N 1
ATOM 750 C CA . GLU A 1 94 ? 3.535 -1.888 15.291 1.00 89.06 94 GLU A CA 1
ATOM 751 C C . GLU A 1 94 ? 2.906 -1.374 13.990 1.00 89.06 94 GLU A C 1
ATOM 753 O O . GLU A 1 94 ? 3.584 -1.314 12.967 1.00 89.06 94 GLU A O 1
ATOM 758 N N . GLU A 1 95 ? 1.643 -0.934 14.028 1.00 91.69 95 GLU A N 1
ATOM 759 C CA . GLU A 1 95 ? 0.983 -0.297 12.879 1.00 91.69 95 GLU A CA 1
ATOM 760 C C . GLU A 1 95 ? 1.771 0.921 12.371 1.00 91.69 95 GLU A C 1
ATOM 762 O O . GLU A 1 95 ? 2.017 1.045 11.172 1.00 91.69 95 GLU A O 1
ATOM 767 N N . LEU A 1 96 ? 2.199 1.813 13.272 1.00 92.31 96 LEU A N 1
ATOM 768 C CA . LEU A 1 96 ? 2.959 3.005 12.890 1.00 92.31 96 LEU A CA 1
ATOM 769 C C . LEU A 1 96 ? 4.345 2.659 12.341 1.00 92.31 96 LEU A C 1
ATOM 771 O O . LEU A 1 96 ? 4.738 3.266 11.355 1.00 92.31 96 LEU A O 1
ATOM 775 N N . ILE A 1 97 ? 5.045 1.673 12.908 1.00 92.19 97 ILE A N 1
ATOM 776 C CA . ILE A 1 97 ? 6.344 1.208 12.390 1.00 92.19 97 ILE A CA 1
ATOM 777 C C . ILE A 1 97 ? 6.194 0.656 10.968 1.00 92.19 97 ILE A C 1
ATOM 779 O O . ILE A 1 97 ? 7.002 0.964 10.100 1.00 92.19 97 ILE A O 1
ATOM 783 N N . LEU A 1 98 ? 5.141 -0.123 10.699 1.00 93.94 98 LEU A N 1
ATOM 784 C CA . LEU A 1 98 ? 4.869 -0.639 9.352 1.00 93.94 98 LEU A CA 1
ATOM 785 C C . LEU A 1 98 ? 4.575 0.478 8.346 1.00 93.94 98 LEU A C 1
ATOM 787 O O . LEU A 1 98 ? 4.947 0.378 7.176 1.00 93.94 98 LEU A O 1
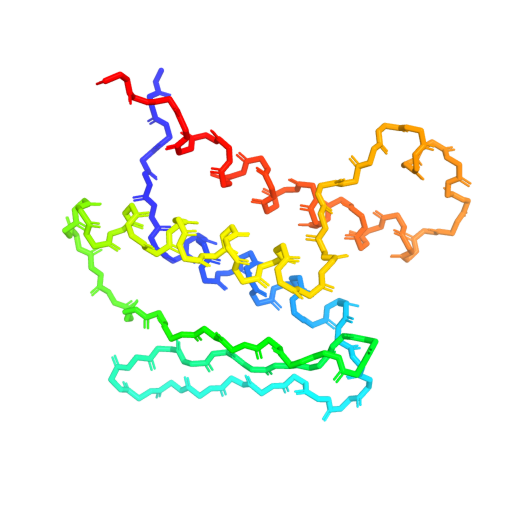ATOM 791 N N . LEU A 1 99 ? 3.866 1.520 8.784 1.00 95.00 99 LEU A N 1
ATOM 792 C CA . LEU A 1 99 ? 3.583 2.677 7.945 1.00 95.00 99 LEU A CA 1
ATOM 793 C C . LEU A 1 99 ? 4.848 3.503 7.684 1.00 95.00 99 LEU A C 1
ATOM 795 O O . LEU A 1 99 ? 5.036 3.963 6.561 1.00 95.00 99 LEU A O 1
ATOM 799 N N . ASP A 1 100 ? 5.703 3.653 8.693 1.00 93.81 100 ASP A N 1
ATOM 800 C CA . ASP A 1 100 ? 7.009 4.305 8.586 1.00 93.81 100 ASP A CA 1
ATOM 801 C C . ASP A 1 100 ? 7.908 3.571 7.580 1.00 93.81 100 ASP A C 1
ATOM 803 O O . ASP A 1 100 ? 8.327 4.173 6.599 1.00 93.81 100 ASP A O 1
ATOM 807 N N . GLU A 1 101 ? 8.059 2.246 7.720 1.00 93.88 101 GLU A N 1
ATOM 808 C CA . GLU A 1 101 ? 8.827 1.381 6.803 1.00 93.88 101 GLU A CA 1
ATOM 809 C C . GLU A 1 101 ? 8.365 1.549 5.342 1.00 93.88 101 GLU A C 1
ATOM 811 O O . GLU A 1 101 ? 9.180 1.653 4.423 1.00 93.88 101 GLU A O 1
ATOM 816 N N . LEU A 1 102 ? 7.047 1.623 5.107 1.00 94.94 102 LEU A N 1
ATOM 817 C CA . LEU A 1 102 ? 6.509 1.882 3.770 1.00 94.94 102 LEU A CA 1
ATOM 818 C C . LEU A 1 102 ? 6.881 3.284 3.268 1.00 94.94 102 LEU A C 1
ATOM 820 O O . LEU A 1 102 ? 7.279 3.429 2.115 1.00 94.94 102 LEU A O 1
ATOM 824 N N . TRP A 1 103 ? 6.729 4.322 4.089 1.00 94.69 103 TRP A N 1
ATOM 825 C CA . TRP A 1 103 ? 7.026 5.694 3.672 1.00 94.69 103 TRP A CA 1
ATOM 826 C C . TRP A 1 103 ? 8.523 5.959 3.485 1.00 94.69 103 TRP A C 1
ATOM 828 O O . TRP A 1 103 ? 8.878 6.715 2.579 1.00 94.69 103 TRP A O 1
ATOM 838 N N . GLU A 1 104 ? 9.395 5.310 4.253 1.00 92.62 104 GLU A N 1
ATOM 839 C CA . GLU A 1 104 ? 10.845 5.321 4.040 1.00 92.62 104 GLU A CA 1
ATOM 840 C C . GLU A 1 104 ? 11.209 4.706 2.684 1.00 92.62 104 GLU A C 1
ATOM 842 O O . GLU A 1 104 ? 11.884 5.351 1.879 1.00 92.62 104 GLU A O 1
ATOM 847 N N . GLU A 1 105 ? 10.679 3.518 2.373 1.00 91.50 105 GLU A N 1
ATOM 848 C CA . GLU A 1 105 ? 10.882 2.859 1.076 1.00 91.50 105 GLU A CA 1
ATOM 849 C C . GLU A 1 105 ? 10.385 3.740 -0.084 1.00 91.50 105 GLU A C 1
ATOM 851 O O . GLU A 1 105 ? 11.035 3.878 -1.122 1.00 91.50 105 GLU A O 1
ATOM 856 N N . LEU A 1 106 ? 9.243 4.409 0.098 1.00 91.44 106 LEU A N 1
ATOM 857 C CA . LEU A 1 106 ? 8.710 5.341 -0.893 1.00 91.44 106 LEU A CA 1
ATOM 858 C C . LEU A 1 106 ? 9.571 6.600 -1.058 1.00 91.44 106 LEU A C 1
ATOM 860 O O . LEU A 1 106 ? 9.631 7.132 -2.170 1.00 91.44 106 LEU A O 1
ATOM 864 N N . SER A 1 107 ? 10.216 7.076 0.005 1.00 86.25 107 SER A N 1
ATOM 865 C CA . SER A 1 107 ? 11.035 8.297 0.003 1.00 86.25 107 SER A CA 1
ATOM 866 C C . SER A 1 107 ? 12.441 8.049 -0.539 1.00 86.25 107 SER A C 1
ATOM 868 O O . SER A 1 107 ? 12.988 8.910 -1.222 1.00 86.25 107 SER A O 1
ATOM 870 N N . ALA A 1 108 ? 12.982 6.839 -0.370 1.00 77.31 108 ALA A N 1
ATOM 871 C CA . ALA A 1 108 ? 14.214 6.403 -1.034 1.00 77.31 108 ALA A CA 1
ATOM 872 C C . ALA A 1 108 ? 14.119 6.464 -2.577 1.00 77.31 108 ALA A C 1
ATOM 874 O O . ALA A 1 108 ? 15.132 6.458 -3.273 1.00 77.31 108 ALA A O 1
ATOM 875 N N . ASN A 1 109 ? 12.901 6.558 -3.124 1.00 63.81 109 ASN A N 1
ATOM 876 C CA . ASN A 1 109 ? 12.628 6.752 -4.548 1.00 63.81 109 ASN A CA 1
ATOM 877 C C . ASN A 1 109 ? 12.540 8.237 -4.988 1.00 63.81 109 ASN A C 1
ATOM 879 O O . ASN A 1 109 ? 12.365 8.486 -6.176 1.00 63.81 109 ASN A O 1
ATOM 883 N N . GLU A 1 110 ? 12.626 9.223 -4.086 1.00 61.06 110 GLU A N 1
ATOM 884 C CA . GLU A 1 110 ? 12.657 10.656 -4.454 1.00 61.06 110 GLU A CA 1
ATOM 885 C C . GLU A 1 110 ? 14.084 11.183 -4.720 1.00 61.06 110 GLU A C 1
ATOM 887 O O . GLU A 1 110 ? 14.247 12.272 -5.268 1.00 61.06 110 GLU A O 1
ATOM 892 N N . GLU A 1 111 ? 15.126 10.395 -4.429 1.00 47.34 111 GLU A N 1
ATOM 893 C CA . GLU A 1 111 ? 16.505 10.705 -4.825 1.00 47.34 111 GLU A CA 1
ATOM 894 C C . GLU A 1 111 ? 16.797 10.260 -6.270 1.00 47.34 111 GLU A C 1
ATOM 896 O O . GLU A 1 111 ? 17.396 9.214 -6.527 1.00 47.34 111 GLU A O 1
ATOM 901 N N . SER A 1 112 ? 16.397 11.079 -7.241 1.00 33.50 112 SER A N 1
ATOM 902 C CA . SER A 1 112 ? 17.139 11.267 -8.499 1.00 33.50 112 SER A CA 1
ATOM 903 C C . SER A 1 112 ? 16.769 12.622 -9.117 1.00 33.50 112 SER A C 1
ATOM 905 O O . SER A 1 112 ? 15.604 12.812 -9.470 1.00 33.50 112 SER A O 1
ATOM 907 N N . PRO A 1 113 ? 17.719 13.576 -9.201 1.00 39.12 113 PRO A N 1
ATOM 908 C CA . PRO A 1 113 ? 17.614 14.755 -10.064 1.00 39.12 113 PRO A CA 1
ATOM 909 C C . PRO A 1 113 ? 17.462 14.398 -11.546 1.00 39.12 113 PRO A C 1
ATO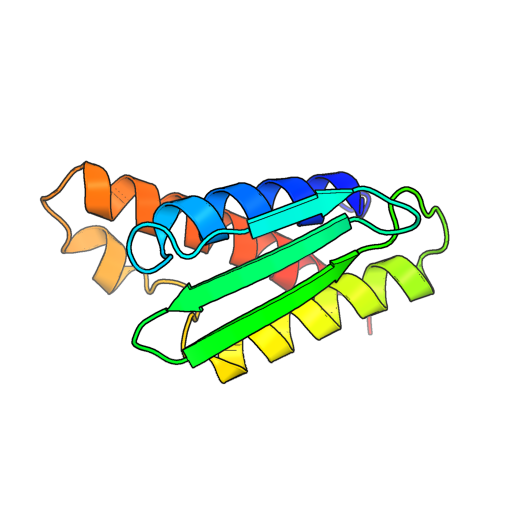M 911 O O . PRO A 1 113 ? 18.046 13.372 -11.965 1.00 39.12 113 PRO A O 1
#

Foldseek 3Di:
DQDPQFLVVLVVLCLVLQVLQFDPPFWDWDDDQWTWTWGDHPNRIAIDTHGPDDPPPVSSLVSLVVVVVRCVSRVNDQDDPVNLVPDPDPSVNVSNVSSNVNVVSSVSSVPDD

pLDDT: mean 87.81, std 12.81, range [33.5, 97.56]

Secondary structure (DSSP, 8-state):
------HHHHHHHHHHHHHHHSPTT--EEEESSEEEEEEEETTEEEEEEEESS---HHHHHHHHHHHHHHHHHTT-PPPPHHHHHT---HHHHHHHHHHHHHHHHHHTTS---

Sequence (113 aa):
MGIKKEVDTLINLSRKVGKAFCNKDTFEETSSKNIAQKWKYKDATFRMDFPKTTSDEIAIENCYALMRMKLKEINLEAPSESSMRLVSNYAKMEELILLDELWEELSANEESP

Radius of gyration: 14.27 Å; chains: 1; bounding box: 39×28×41 Å